Protein AF-A0A317VK37-F1 (afdb_monomer_lite)

pLDDT: mean 71.78, std 15.27, range [33.19, 94.75]

Secondary structure (DSSP, 8-state):
---SS--GGGTTSPPPSS-THHHHHHHHHHHHHH-S---TTSS-EEEEEEEE-TT-TTS--EEEEEEEEE----GGG-SS--EEEEEEE--TTTTSHHHHHHBSS---GGGTTTT--EEEEGGGBS---HHHHHHHHHHHHHHHH-GGG---GGGG-

Organism: NCBI:txid1450535

Sequence (157 aa):
MIPWHLDPDYLGGEIPFPQPAGPELARLVYKTIYGRDFHPGDAVVRDEYLGWVVGKFPDRVIDYYGVTFDYLVPVEEGFNPEVLQVNIIEVEDDGGVYANEWLLFEVDPREFVGKKVLAVPRCCQKRKGTQDRWRVNALVDRRVHGYESLKGPEEFK

Foldseek 3Di:
DPPQFDDVVVVVDDDDPPDPVQVVVQQVVLCVPVVDHDDPPQKAWLDKGFGADPPPPPVRHTQKIKIWIAHPDPVVNDDQGPTWIKIFGDCQPPVCPVVCVWFQDDDHSVCPVVHHIDIGTPVGTPDDDPVVSLVSRQRSVCVVPNDVDRDDSVVND

Structure (mmCIF, N/CA/C/O backbone):
data_AF-A0A317VK37-F1
#
_entry.id   AF-A0A317VK37-F1
#
loop_
_atom_site.group_PDB
_atom_site.id
_atom_site.type_symbol
_atom_site.label_atom_id
_atom_site.label_alt_id
_atom_site.label_comp_id
_atom_site.label_asym_id
_atom_site.label_entity_id
_atom_site.label_seq_id
_atom_site.pdbx_PDB_ins_code
_atom_site.Cartn_x
_atom_site.Cartn_y
_atom_site.Cartn_z
_atom_site.occupancy
_atom_site.B_iso_or_equiv
_atom_site.auth_seq_id
_atom_site.auth_comp_id
_atom_site.auth_asym_id
_atom_site.auth_atom_id
_atom_site.pdbx_PDB_model_num
ATOM 1 N N . MET A 1 1 ? 14.746 18.472 9.520 1.00 33.19 1 MET A N 1
ATOM 2 C CA . MET A 1 1 ? 13.533 17.810 8.999 1.00 33.19 1 MET A CA 1
ATOM 3 C C . MET A 1 1 ? 13.660 16.351 9.394 1.00 33.19 1 MET A C 1
ATOM 5 O O . MET A 1 1 ? 14.639 15.740 8.992 1.00 33.19 1 MET A O 1
ATOM 9 N N . ILE A 1 2 ? 12.808 15.849 10.288 1.00 33.41 2 ILE A N 1
ATOM 10 C CA . ILE A 1 2 ? 12.871 14.444 10.718 1.00 33.41 2 ILE A CA 1
ATOM 11 C C . ILE A 1 2 ? 12.455 13.590 9.510 1.00 33.41 2 ILE A C 1
ATOM 13 O O . ILE A 1 2 ? 11.432 13.914 8.900 1.00 33.41 2 ILE A O 1
ATOM 17 N N . PRO A 1 3 ? 13.231 12.571 9.104 1.00 41.16 3 PRO A N 1
ATOM 18 C CA . PRO A 1 3 ? 12.821 11.678 8.031 1.00 41.16 3 PRO A CA 1
ATOM 19 C C . PRO A 1 3 ? 11.523 10.968 8.431 1.00 41.16 3 PRO A C 1
ATOM 21 O O . PRO A 1 3 ? 11.460 10.326 9.474 1.00 41.16 3 PRO A O 1
ATOM 24 N N . TRP A 1 4 ? 10.483 11.072 7.603 1.00 44.16 4 TRP A N 1
ATOM 25 C CA . TRP A 1 4 ? 9.224 10.331 7.784 1.00 44.16 4 TRP A CA 1
ATOM 26 C C . TRP A 1 4 ? 9.384 8.822 7.499 1.00 44.16 4 TRP A C 1
ATOM 28 O O . TRP A 1 4 ? 8.470 8.039 7.743 1.00 44.16 4 TRP A O 1
ATOM 38 N N . HIS A 1 5 ? 10.562 8.426 7.004 1.00 48.81 5 HIS A N 1
ATOM 39 C CA . HIS A 1 5 ? 11.033 7.055 6.865 1.00 48.81 5 HIS A CA 1
ATOM 40 C C . HIS A 1 5 ? 12.193 6.860 7.838 1.00 48.81 5 HIS A C 1
ATOM 42 O O . HIS A 1 5 ? 13.253 7.456 7.649 1.00 48.81 5 HIS A O 1
ATOM 48 N N . LEU A 1 6 ? 12.010 6.046 8.871 1.00 48.38 6 LEU A N 1
ATOM 49 C CA . LEU A 1 6 ? 13.154 5.536 9.612 1.00 48.38 6 LEU A CA 1
ATOM 50 C C . LEU A 1 6 ? 13.664 4.303 8.863 1.00 48.38 6 LEU A C 1
ATOM 52 O O . LEU A 1 6 ? 12.906 3.366 8.612 1.00 48.38 6 LEU A O 1
ATOM 56 N N . ASP A 1 7 ? 14.923 4.389 8.439 1.00 49.38 7 ASP A N 1
ATOM 57 C CA . ASP A 1 7 ? 15.687 3.331 7.777 1.00 49.38 7 ASP A CA 1
ATOM 58 C C . ASP A 1 7 ? 15.631 2.043 8.635 1.00 49.38 7 ASP A C 1
ATOM 60 O O . ASP A 1 7 ? 15.599 2.167 9.863 1.00 49.38 7 ASP A O 1
ATOM 64 N N . PRO A 1 8 ? 15.594 0.817 8.075 1.00 50.41 8 PRO A N 1
ATOM 65 C CA . PRO A 1 8 ? 15.788 -0.433 8.828 1.00 50.41 8 PRO A CA 1
ATOM 66 C C . PRO A 1 8 ? 16.928 -0.390 9.866 1.00 50.41 8 PRO A C 1
ATOM 68 O O . PRO A 1 8 ? 16.818 -1.029 10.917 1.00 50.41 8 PRO A O 1
ATOM 71 N N . ASP A 1 9 ? 17.945 0.451 9.657 1.00 48.16 9 ASP A N 1
ATOM 72 C CA . ASP A 1 9 ? 18.995 0.759 10.639 1.00 48.16 9 ASP A CA 1
ATOM 73 C C . ASP A 1 9 ? 18.458 1.229 12.010 1.00 48.16 9 ASP A C 1
ATOM 75 O O . ASP A 1 9 ? 19.046 0.928 13.049 1.00 48.16 9 ASP A O 1
ATOM 79 N N . TYR A 1 10 ? 17.306 1.909 12.059 1.00 50.38 10 TYR A N 1
ATOM 80 C CA . TYR A 1 10 ? 16.648 2.343 13.302 1.00 50.38 10 TYR A CA 1
ATOM 81 C C . TYR A 1 10 ? 15.924 1.213 14.049 1.00 50.38 10 TYR A C 1
ATOM 83 O O . TYR A 1 10 ? 15.652 1.344 15.246 1.00 50.38 10 TYR A O 1
ATOM 91 N N . LEU A 1 11 ? 15.594 0.112 13.368 1.00 52.84 11 LEU A N 1
ATOM 92 C CA . LEU A 1 11 ? 14.937 -1.062 13.955 1.00 52.84 11 LEU A CA 1
ATOM 93 C C . LEU A 1 11 ? 15.931 -2.158 14.364 1.00 52.84 11 LEU A C 1
ATOM 95 O O . LEU A 1 11 ? 15.519 -3.129 15.002 1.00 52.84 11 LEU A O 1
ATOM 99 N N . GLY A 1 12 ? 17.224 -1.973 14.076 1.00 50.12 12 GLY A N 1
ATOM 100 C CA . GLY A 1 12 ? 18.303 -2.858 14.519 1.00 50.12 12 GLY A CA 1
ATOM 101 C C . GLY A 1 12 ? 18.391 -4.180 13.752 1.00 50.12 12 GLY A C 1
ATOM 102 O O . GLY A 1 12 ? 18.900 -5.156 14.302 1.00 50.12 12 GLY A O 1
ATOM 103 N N . GLY A 1 13 ? 17.893 -4.235 12.513 1.00 56.91 13 GLY A N 1
ATOM 104 C CA . GLY A 1 13 ? 17.993 -5.427 11.672 1.00 56.91 13 GLY A CA 1
ATOM 105 C C . GLY A 1 13 ? 17.462 -5.232 10.254 1.00 56.91 13 GLY A C 1
ATOM 106 O O . GLY A 1 13 ? 16.674 -4.326 9.985 1.00 56.91 13 GLY A O 1
ATOM 107 N N . GLU A 1 14 ? 17.887 -6.113 9.349 1.00 62.06 14 GLU A N 1
ATOM 108 C CA . GLU A 1 14 ? 17.360 -6.184 7.986 1.00 62.06 14 GLU A CA 1
ATOM 109 C C . GLU A 1 14 ? 15.877 -6.581 8.022 1.00 62.06 14 GLU A C 1
ATOM 111 O O . GLU A 1 14 ? 15.510 -7.639 8.539 1.00 62.06 14 GLU A O 1
ATOM 116 N N . ILE A 1 15 ? 15.006 -5.735 7.469 1.00 68.94 15 ILE A N 1
ATOM 117 C CA . ILE A 1 15 ? 13.614 -6.118 7.214 1.00 68.94 15 ILE A CA 1
ATOM 118 C C . ILE A 1 15 ? 13.638 -7.113 6.043 1.00 68.94 15 ILE A C 1
ATOM 120 O O . ILE A 1 15 ? 14.150 -6.757 4.976 1.00 68.94 15 ILE A O 1
ATOM 124 N N . PRO A 1 16 ? 13.103 -8.338 6.202 1.00 77.88 16 PRO A N 1
ATOM 125 C CA . PRO A 1 16 ? 13.092 -9.322 5.128 1.00 77.88 16 PRO A CA 1
ATOM 126 C C . PRO A 1 16 ? 12.320 -8.775 3.929 1.00 77.88 16 PRO A C 1
ATOM 128 O O . PRO A 1 16 ? 11.249 -8.191 4.089 1.00 77.88 16 PRO A O 1
ATOM 131 N N . PHE A 1 17 ? 12.867 -8.974 2.732 1.00 80.38 17 PHE A N 1
ATOM 132 C CA . PHE A 1 17 ? 12.241 -8.547 1.489 1.00 80.38 17 PHE A CA 1
ATOM 133 C C . PHE A 1 17 ? 12.084 -9.723 0.510 1.00 80.38 17 PHE A C 1
ATOM 135 O O . PHE A 1 17 ? 13.061 -10.439 0.272 1.00 80.38 17 PHE A O 1
ATOM 142 N N . PRO A 1 18 ? 10.899 -9.892 -0.107 1.00 86.75 18 PRO A N 1
ATOM 143 C CA . PRO A 1 18 ? 9.653 -9.196 0.233 1.00 86.75 18 PRO A CA 1
ATOM 144 C C . PRO A 1 18 ? 9.137 -9.624 1.619 1.00 86.75 18 PRO A C 1
ATOM 146 O O . PRO A 1 18 ? 9.416 -10.738 2.074 1.00 86.75 18 PRO A O 1
ATOM 149 N N . GLN A 1 19 ? 8.373 -8.767 2.296 1.00 84.75 19 GLN A N 1
ATOM 150 C CA . GLN A 1 19 ? 7.657 -9.181 3.502 1.00 84.75 19 GLN A CA 1
ATOM 151 C C . GLN A 1 19 ? 6.521 -10.142 3.123 1.00 84.75 19 GLN A C 1
ATOM 153 O O . GLN A 1 19 ? 5.975 -10.040 2.025 1.00 84.75 19 GLN A O 1
ATOM 158 N N . PRO A 1 20 ? 6.083 -11.045 4.022 1.00 85.94 20 PRO A N 1
ATOM 159 C CA . PRO A 1 20 ? 5.048 -12.034 3.701 1.00 85.94 20 PRO A CA 1
ATOM 160 C C . PRO A 1 20 ? 3.743 -11.445 3.137 1.00 85.94 20 PRO A C 1
ATOM 162 O O . PRO A 1 20 ? 3.076 -12.087 2.331 1.00 85.94 20 PRO A O 1
ATOM 165 N N . ALA A 1 21 ? 3.383 -10.220 3.537 1.00 83.06 21 ALA A N 1
ATOM 166 C CA . ALA A 1 21 ? 2.176 -9.544 3.068 1.00 83.06 21 ALA A CA 1
ATOM 167 C C . ALA A 1 21 ? 2.291 -9.001 1.632 1.00 83.06 21 ALA A C 1
ATOM 169 O O . ALA A 1 21 ? 1.283 -8.953 0.926 1.00 83.06 21 ALA A O 1
ATOM 170 N N . GLY A 1 22 ? 3.487 -8.606 1.183 1.00 85.69 22 GLY A N 1
ATOM 171 C CA . GLY A 1 22 ? 3.693 -7.973 -0.122 1.00 85.69 22 GLY A CA 1
ATOM 172 C C . GLY A 1 22 ? 3.232 -8.837 -1.300 1.00 85.69 22 GLY A C 1
ATOM 173 O O . GLY A 1 22 ? 2.383 -8.390 -2.076 1.00 85.69 22 GLY A O 1
ATOM 174 N N . PRO A 1 23 ? 3.711 -10.090 -1.431 1.00 87.75 23 PRO A N 1
ATOM 175 C CA . PRO A 1 23 ? 3.304 -10.987 -2.509 1.00 87.75 23 PRO A CA 1
ATOM 176 C C . PRO A 1 23 ? 1.808 -11.323 -2.484 1.00 87.75 23 PRO A C 1
ATOM 178 O O . PRO A 1 23 ? 1.182 -11.405 -3.540 1.00 87.75 23 PRO A O 1
ATOM 181 N N . GLU A 1 24 ? 1.207 -11.474 -1.299 1.00 87.69 24 GLU A N 1
ATOM 182 C CA . GLU A 1 24 ? -0.233 -11.739 -1.175 1.00 87.69 24 GLU A CA 1
ATOM 183 C C . GLU A 1 24 ? -1.080 -10.538 -1.605 1.00 87.69 24 GLU A C 1
ATOM 185 O O . GLU A 1 24 ? -2.090 -10.709 -2.294 1.00 87.69 24 GLU A O 1
ATOM 190 N N . LEU A 1 25 ? -0.651 -9.319 -1.263 1.00 86.38 25 LEU A N 1
ATOM 191 C CA . LEU A 1 25 ? -1.290 -8.091 -1.734 1.00 86.38 25 LEU A CA 1
ATOM 192 C C . LEU A 1 25 ? -1.162 -7.949 -3.251 1.00 86.38 25 LEU A C 1
ATOM 194 O O . LEU A 1 25 ? -2.168 -7.709 -3.917 1.00 86.38 25 LEU A O 1
ATOM 198 N N . ALA A 1 26 ? 0.033 -8.162 -3.809 1.00 84.69 26 ALA A N 1
ATOM 199 C CA . ALA A 1 26 ? 0.251 -8.128 -5.255 1.00 84.69 26 ALA A CA 1
ATOM 200 C C . ALA A 1 26 ? -0.660 -9.137 -5.977 1.00 84.69 26 ALA A C 1
ATOM 202 O O . ALA A 1 26 ? -1.348 -8.784 -6.937 1.00 84.69 26 ALA A O 1
ATOM 203 N N . ARG A 1 27 ? -0.759 -10.368 -5.456 1.00 86.81 27 ARG A N 1
ATOM 204 C CA . ARG A 1 27 ? -1.648 -11.417 -5.975 1.00 86.81 27 ARG A CA 1
ATOM 205 C C . ARG A 1 27 ? -3.123 -11.015 -5.919 1.00 86.81 27 ARG A C 1
ATOM 207 O O . ARG A 1 27 ? -3.844 -11.191 -6.904 1.00 86.81 27 ARG A O 1
ATOM 214 N N . LEU A 1 28 ? -3.587 -10.493 -4.781 1.00 87.69 28 LEU A N 1
ATOM 215 C CA . LEU A 1 28 ? -4.977 -10.066 -4.594 1.00 87.69 28 LEU A CA 1
ATOM 216 C C . LEU A 1 28 ? -5.345 -8.927 -5.547 1.00 87.69 28 LEU A C 1
ATOM 218 O O . LEU A 1 28 ? -6.401 -8.962 -6.184 1.00 87.69 28 LEU A O 1
ATOM 222 N N . VAL A 1 29 ? -4.468 -7.933 -5.666 1.00 83.75 29 VAL A N 1
ATOM 223 C CA . VAL A 1 29 ? -4.691 -6.771 -6.527 1.00 83.75 29 VAL A CA 1
ATOM 224 C C . VAL A 1 29 ? -4.679 -7.180 -7.994 1.00 83.75 29 VAL A C 1
ATOM 226 O O . VAL A 1 29 ? -5.594 -6.814 -8.729 1.00 83.75 29 VAL A O 1
ATOM 229 N N . TYR A 1 30 ? -3.717 -8.006 -8.404 1.00 83.88 30 TYR A N 1
ATOM 230 C CA . TYR A 1 30 ? -3.649 -8.541 -9.760 1.00 83.88 30 TYR A CA 1
ATOM 231 C C . TYR A 1 30 ? -4.940 -9.275 -10.142 1.00 83.88 30 TYR A C 1
ATOM 233 O O . TYR A 1 30 ? -5.566 -8.964 -11.156 1.00 83.88 30 TYR A O 1
ATOM 241 N N . LYS A 1 31 ? -5.399 -10.197 -9.286 1.00 87.19 31 LYS A N 1
ATOM 242 C CA . LYS A 1 31 ? -6.655 -10.921 -9.511 1.00 87.19 31 LYS A CA 1
ATOM 243 C C . LYS A 1 31 ? -7.859 -9.979 -9.587 1.00 87.19 31 LYS A C 1
ATOM 245 O O . LYS A 1 31 ? -8.743 -10.192 -10.412 1.00 87.19 31 LYS A O 1
ATOM 250 N N . THR A 1 32 ? -7.887 -8.942 -8.752 1.00 84.75 32 THR A N 1
ATOM 251 C CA . THR A 1 32 ? -8.984 -7.962 -8.709 1.00 84.75 32 THR A CA 1
ATOM 252 C C . THR A 1 32 ? -9.040 -7.104 -9.971 1.00 84.75 32 THR A C 1
ATOM 254 O O . THR A 1 32 ? -10.126 -6.883 -10.498 1.00 84.75 32 THR A O 1
ATOM 257 N N . ILE A 1 33 ? -7.894 -6.640 -10.476 1.00 79.44 33 ILE A N 1
ATOM 258 C CA . ILE A 1 33 ? -7.853 -5.756 -11.650 1.00 79.44 33 ILE A CA 1
ATOM 259 C C . ILE A 1 33 ? -8.095 -6.536 -12.942 1.00 79.44 33 ILE A C 1
ATOM 261 O O . ILE A 1 33 ? -8.864 -6.098 -13.794 1.00 79.44 33 ILE A O 1
ATOM 265 N N . TYR A 1 34 ? -7.453 -7.694 -13.093 1.00 82.12 34 TYR A N 1
ATOM 266 C CA . TYR A 1 34 ? -7.460 -8.427 -14.360 1.00 82.12 34 TYR A CA 1
ATOM 267 C C . TYR A 1 34 ? -8.518 -9.527 -14.436 1.00 82.12 34 TYR A C 1
ATOM 269 O O . TYR A 1 34 ? -8.716 -10.103 -15.504 1.00 82.12 34 TYR A O 1
ATOM 277 N N . GLY A 1 35 ? -9.165 -9.872 -13.319 1.00 86.06 35 GLY A N 1
ATOM 278 C CA . GLY A 1 35 ? -10.160 -10.946 -13.264 1.00 86.06 35 GLY A CA 1
ATOM 279 C C . GLY A 1 35 ? -9.610 -12.325 -13.646 1.00 86.06 35 GLY A C 1
ATOM 280 O O . GLY A 1 35 ? -10.386 -13.216 -13.984 1.00 86.06 35 GLY A O 1
ATOM 281 N N . ARG A 1 36 ? -8.284 -12.506 -13.620 1.00 84.38 36 ARG A N 1
ATOM 282 C CA . ARG A 1 36 ? -7.595 -13.737 -14.024 1.00 84.38 36 ARG A CA 1
ATOM 283 C C . ARG A 1 36 ? -6.765 -14.310 -12.887 1.00 84.38 36 ARG A C 1
ATOM 285 O O . ARG A 1 36 ? -6.399 -13.600 -11.949 1.00 84.38 36 ARG A O 1
ATOM 292 N N . ASP A 1 37 ? -6.482 -15.603 -12.977 1.00 82.62 37 ASP A N 1
ATOM 293 C CA . ASP A 1 37 ? -5.614 -16.255 -12.007 1.00 82.62 37 ASP A CA 1
ATOM 294 C C . ASP A 1 37 ? -4.161 -15.798 -12.168 1.00 82.62 37 ASP A C 1
ATOM 296 O O . ASP A 1 37 ? -3.697 -15.446 -13.254 1.00 82.62 37 ASP A O 1
ATOM 300 N N . PHE A 1 38 ? -3.477 -15.758 -11.031 1.00 80.94 38 PHE A N 1
ATOM 301 C CA . PHE A 1 38 ? -2.117 -15.264 -10.883 1.00 80.94 38 PHE A CA 1
ATOM 302 C C . PHE A 1 38 ? -1.102 -16.372 -11.172 1.00 80.94 38 PHE A C 1
ATOM 304 O O . PHE A 1 38 ? -1.200 -17.459 -10.596 1.00 80.94 38 PHE A O 1
ATOM 311 N N . HIS A 1 39 ? -0.094 -16.070 -11.987 1.00 81.94 39 HIS A N 1
ATOM 312 C CA . HIS A 1 39 ? 1.078 -16.913 -12.210 1.00 81.94 39 HIS A CA 1
ATOM 313 C C . HIS A 1 39 ? 2.338 -16.252 -11.628 1.00 81.94 39 HIS A C 1
ATOM 315 O O . HIS A 1 39 ? 2.436 -15.025 -11.587 1.00 81.94 39 HIS A O 1
ATOM 321 N N . PRO A 1 40 ? 3.340 -17.031 -11.183 1.00 79.94 40 PRO A N 1
ATOM 322 C CA . PRO A 1 40 ? 4.620 -16.470 -10.761 1.00 79.94 40 PRO A CA 1
ATOM 323 C C . PRO A 1 40 ? 5.226 -15.567 -11.847 1.00 79.94 40 PRO A C 1
ATOM 325 O O . PRO A 1 40 ? 5.414 -16.002 -12.979 1.00 79.94 40 PRO A O 1
ATOM 328 N N . GLY A 1 41 ? 5.532 -14.317 -11.487 1.00 76.31 41 GLY A N 1
ATOM 329 C CA . GLY A 1 41 ? 6.053 -13.294 -12.406 1.00 76.31 41 GLY A CA 1
ATOM 330 C C . GLY A 1 41 ? 5.014 -12.276 -12.886 1.00 76.31 41 GLY A C 1
ATOM 331 O O . GLY A 1 41 ? 5.402 -11.220 -13.370 1.00 76.31 41 GLY A O 1
ATOM 332 N N . ASP A 1 42 ? 3.722 -12.541 -12.685 1.00 77.94 42 ASP A N 1
ATOM 333 C CA . ASP A 1 42 ? 2.636 -11.657 -13.130 1.00 77.94 42 ASP A CA 1
ATOM 334 C C . ASP A 1 42 ? 2.557 -10.325 -12.362 1.00 77.94 42 ASP A C 1
ATOM 336 O O . ASP A 1 42 ? 2.101 -9.323 -12.908 1.00 77.94 42 ASP A O 1
ATOM 340 N N . ALA A 1 43 ? 2.973 -10.319 -11.092 1.00 78.62 43 ALA A N 1
ATOM 341 C CA . ALA A 1 43 ? 3.115 -9.116 -10.276 1.00 78.62 43 ALA A CA 1
ATOM 342 C C . ALA A 1 43 ? 4.269 -9.311 -9.285 1.00 78.62 43 ALA A C 1
ATOM 344 O O . ALA A 1 43 ? 4.111 -9.922 -8.225 1.00 78.62 43 ALA A O 1
ATOM 345 N N . VAL A 1 44 ? 5.460 -8.846 -9.664 1.00 82.12 44 VAL A N 1
ATOM 346 C CA . VAL A 1 44 ? 6.672 -8.951 -8.841 1.00 82.12 44 VAL A CA 1
ATOM 347 C C . VAL A 1 44 ? 6.740 -7.759 -7.896 1.00 82.12 44 VAL A C 1
ATOM 349 O O . VAL A 1 44 ? 6.707 -6.619 -8.352 1.00 82.12 44 VAL A O 1
ATOM 352 N N . VAL A 1 45 ? 6.866 -8.006 -6.589 1.00 84.69 45 VAL A N 1
ATOM 353 C CA . VAL A 1 45 ? 7.101 -6.943 -5.600 1.00 84.69 45 VAL A CA 1
ATOM 354 C C . VAL A 1 45 ? 8.456 -6.286 -5.876 1.00 84.69 45 VAL A C 1
ATOM 356 O O . VAL A 1 45 ? 9.486 -6.954 -5.949 1.00 84.69 45 VAL A O 1
ATOM 359 N N . ARG A 1 46 ? 8.444 -4.966 -6.043 1.00 83.25 46 ARG A N 1
ATOM 360 C CA . ARG A 1 46 ? 9.593 -4.117 -6.373 1.00 83.25 46 ARG A CA 1
ATOM 361 C C . ARG A 1 46 ? 10.099 -3.319 -5.190 1.00 83.25 46 ARG A C 1
ATOM 363 O O . ARG A 1 46 ? 11.303 -3.134 -5.071 1.00 83.25 46 ARG A O 1
ATOM 370 N N . ASP A 1 47 ? 9.202 -2.855 -4.331 1.00 81.56 47 ASP A N 1
ATOM 371 C CA . ASP A 1 47 ? 9.579 -2.155 -3.111 1.00 81.56 47 ASP A CA 1
ATOM 372 C C . ASP A 1 47 ? 8.474 -2.242 -2.056 1.00 81.56 47 ASP A C 1
ATOM 374 O O . ASP A 1 47 ? 7.303 -2.482 -2.361 1.00 81.56 47 ASP A O 1
ATOM 378 N N . GLU A 1 48 ? 8.875 -2.039 -0.808 1.00 81.19 48 GLU A N 1
ATOM 379 C CA . GLU A 1 48 ? 8.021 -2.018 0.367 1.00 81.19 48 GLU A CA 1
ATOM 380 C C . GLU A 1 48 ? 8.561 -1.002 1.368 1.00 81.19 48 GLU A C 1
ATOM 382 O O . GLU A 1 48 ? 9.773 -0.929 1.599 1.00 81.19 48 GLU A O 1
ATOM 387 N N . TYR A 1 49 ? 7.669 -0.248 2.004 1.00 75.12 49 TYR A N 1
ATOM 388 C CA . TYR A 1 49 ? 8.071 0.719 3.017 1.00 75.12 49 TYR A CA 1
ATOM 389 C C . TYR A 1 49 ? 6.973 0.990 4.042 1.00 75.12 49 TYR A C 1
ATOM 391 O O . TYR A 1 49 ? 5.780 0.879 3.764 1.00 75.12 49 TYR A O 1
ATOM 399 N N . LEU A 1 50 ? 7.401 1.379 5.242 1.00 72.44 50 LEU A N 1
ATOM 400 C CA . LEU A 1 50 ? 6.533 1.750 6.355 1.00 72.44 50 LEU A CA 1
ATOM 401 C C . LEU A 1 50 ? 6.581 3.268 6.548 1.00 72.44 50 LEU A C 1
ATOM 403 O O . LEU A 1 50 ? 7.661 3.858 6.662 1.00 72.44 50 LEU A O 1
ATOM 407 N N . GLY A 1 51 ? 5.409 3.895 6.562 1.00 67.69 51 GLY A N 1
ATOM 408 C CA . GLY A 1 51 ? 5.200 5.222 7.126 1.00 67.69 51 GLY A CA 1
ATOM 409 C C . GLY A 1 51 ? 4.855 5.075 8.603 1.00 67.69 51 GLY A C 1
ATOM 410 O O . GLY A 1 51 ? 4.006 4.261 8.954 1.00 67.69 51 GLY A O 1
ATOM 411 N N . TRP A 1 52 ? 5.517 5.833 9.471 1.00 66.94 52 TRP A N 1
ATOM 412 C CA . TRP A 1 52 ? 5.329 5.753 10.923 1.00 66.94 52 TRP A CA 1
ATOM 413 C C . TRP A 1 52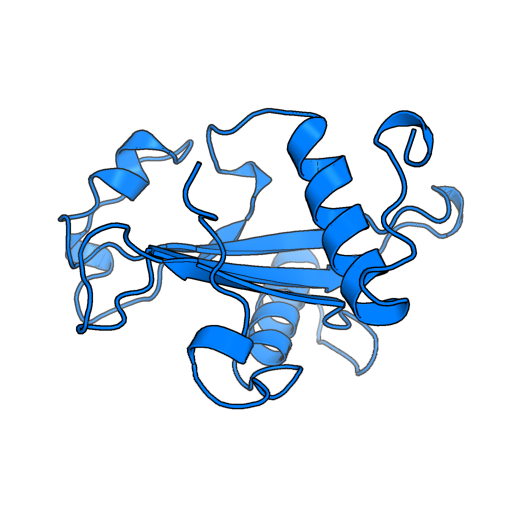 ? 4.591 6.979 11.454 1.00 66.94 52 TRP A C 1
ATOM 415 O O . TRP A 1 52 ? 4.789 8.087 10.950 1.00 66.94 52 TRP A O 1
ATOM 425 N N . VAL A 1 53 ? 3.808 6.798 12.520 1.00 59.34 53 VAL A N 1
ATOM 426 C CA . VAL A 1 53 ? 3.175 7.918 13.226 1.00 59.34 53 VAL A CA 1
ATOM 427 C C . VAL A 1 53 ? 4.252 8.698 13.986 1.00 59.34 53 VAL A C 1
ATOM 429 O O . VAL A 1 53 ? 4.840 8.216 14.961 1.00 59.34 53 VAL A O 1
ATOM 432 N N . VAL A 1 54 ? 4.528 9.929 13.550 1.00 58.12 54 VAL A N 1
ATOM 433 C CA . VAL A 1 54 ? 5.498 10.806 14.219 1.00 58.12 54 VAL A CA 1
ATOM 434 C C . VAL A 1 54 ? 4.981 11.169 15.613 1.00 58.12 54 VAL A C 1
ATOM 436 O O . VAL A 1 54 ? 3.921 11.769 15.752 1.00 58.12 54 VAL A O 1
ATOM 439 N N . GLY A 1 55 ? 5.747 10.816 16.650 1.00 59.97 55 GLY A N 1
ATOM 440 C CA . GLY A 1 55 ? 5.431 11.129 18.050 1.00 59.97 55 GLY A CA 1
ATOM 441 C C . GLY A 1 55 ? 4.948 9.949 18.900 1.00 59.97 55 GLY A C 1
ATOM 442 O O . GLY A 1 55 ? 4.868 10.102 20.114 1.00 59.97 55 GLY A O 1
ATOM 443 N N . LYS A 1 56 ? 4.708 8.767 18.312 1.00 60.78 56 LYS A N 1
ATOM 444 C CA . LYS A 1 56 ? 4.328 7.536 19.042 1.00 60.78 56 LYS A CA 1
ATOM 445 C C . LYS A 1 56 ? 5.502 6.594 19.324 1.00 60.78 56 LYS A C 1
ATOM 447 O O . LYS A 1 56 ? 5.368 5.377 19.308 1.00 60.78 56 LYS A O 1
ATOM 452 N N . PHE A 1 57 ? 6.684 7.150 19.572 1.00 50.22 57 PHE A N 1
ATOM 453 C CA . PHE A 1 57 ? 7.807 6.364 20.082 1.00 50.22 57 PHE A CA 1
ATOM 454 C C . PHE A 1 57 ? 7.608 6.107 21.588 1.00 50.22 57 PHE A C 1
ATOM 456 O O . PHE A 1 57 ? 7.318 7.069 22.302 1.00 50.22 57 PHE A O 1
ATOM 463 N N . PRO A 1 58 ? 7.792 4.873 22.100 1.00 57.81 58 PRO A N 1
ATOM 464 C CA . PRO A 1 58 ? 8.396 3.696 21.462 1.00 57.81 58 PRO A CA 1
ATOM 465 C C . PRO A 1 58 ? 7.399 2.697 20.856 1.00 57.81 58 PRO A C 1
ATOM 467 O O . PRO A 1 58 ? 7.817 1.622 20.436 1.00 57.81 58 PRO A O 1
ATOM 470 N N . ASP A 1 59 ? 6.114 3.030 20.781 1.00 60.69 59 ASP A N 1
ATOM 471 C CA . ASP A 1 59 ? 5.022 2.086 20.508 1.00 60.69 59 ASP A CA 1
ATOM 472 C C . ASP A 1 59 ? 4.978 1.539 19.068 1.00 60.69 59 ASP A C 1
ATOM 474 O O . ASP A 1 59 ? 4.085 0.764 18.741 1.00 60.69 59 ASP A O 1
ATOM 478 N N . ARG A 1 60 ? 5.963 1.881 18.215 1.00 62.59 60 ARG A N 1
ATOM 479 C CA . ARG A 1 60 ? 6.150 1.353 16.845 1.00 62.59 60 ARG A CA 1
ATOM 480 C C . ARG A 1 60 ? 4.816 1.257 16.086 1.00 62.59 60 ARG A C 1
ATOM 482 O O . ARG A 1 60 ? 4.489 0.223 15.509 1.00 62.59 60 ARG A O 1
ATOM 489 N N . VAL A 1 61 ? 4.058 2.353 16.089 1.00 65.62 61 VAL A N 1
ATOM 490 C CA . VAL A 1 61 ? 2.780 2.445 15.376 1.00 65.62 61 VAL A CA 1
ATOM 491 C C . VAL A 1 61 ? 3.036 2.922 13.951 1.00 65.62 61 VAL A C 1
ATOM 493 O O . VAL A 1 61 ? 3.591 4.005 13.729 1.00 65.62 61 VAL A O 1
ATOM 496 N N . ILE A 1 62 ? 2.658 2.088 12.988 1.00 65.56 62 ILE A N 1
ATOM 497 C CA . ILE A 1 62 ? 2.706 2.434 11.569 1.00 65.56 62 ILE A CA 1
ATOM 498 C C . ILE A 1 62 ? 1.471 3.270 11.223 1.00 65.56 62 ILE A C 1
ATOM 500 O O . ILE A 1 62 ? 0.373 2.967 11.672 1.00 65.56 62 ILE A O 1
ATOM 504 N N . ASP A 1 63 ? 1.673 4.324 10.442 1.00 64.06 63 ASP A N 1
ATOM 505 C CA . ASP A 1 63 ? 0.609 5.157 9.868 1.00 64.06 63 ASP A CA 1
ATOM 506 C C . ASP A 1 63 ? 0.084 4.505 8.577 1.00 64.06 63 ASP A C 1
ATOM 508 O O . ASP A 1 63 ? -1.116 4.400 8.332 1.00 64.06 63 ASP A O 1
ATOM 512 N N . TYR A 1 64 ? 1.004 3.981 7.756 1.00 70.94 64 TYR A N 1
ATOM 513 C CA . TYR A 1 64 ? 0.651 3.210 6.569 1.00 70.94 64 TYR A CA 1
ATOM 514 C C . TYR A 1 64 ? 1.785 2.291 6.096 1.00 70.94 64 TYR A C 1
ATOM 516 O O . TYR A 1 64 ? 2.964 2.535 6.354 1.00 70.94 64 TYR A O 1
ATOM 524 N N . TYR A 1 65 ? 1.431 1.243 5.353 1.00 74.88 65 TYR A N 1
ATOM 525 C CA . TYR A 1 65 ? 2.378 0.343 4.681 1.00 74.88 65 TYR A CA 1
ATOM 526 C C . TYR A 1 65 ? 2.176 0.398 3.170 1.00 74.88 65 TYR A C 1
ATOM 528 O O . TYR A 1 65 ? 1.072 0.138 2.695 1.00 74.88 65 TYR A O 1
ATOM 536 N N . GLY A 1 66 ? 3.225 0.751 2.429 1.00 79.88 66 GLY A N 1
ATOM 537 C CA . GLY A 1 66 ? 3.214 0.826 0.971 1.00 79.88 66 GLY A CA 1
ATOM 538 C C . GLY A 1 66 ? 3.871 -0.392 0.337 1.00 79.88 66 GLY A C 1
ATOM 539 O O . GLY A 1 66 ? 4.981 -0.757 0.723 1.00 79.88 66 GLY A O 1
ATOM 540 N N . VAL A 1 67 ? 3.211 -0.978 -0.664 1.00 82.19 67 VAL A N 1
ATOM 541 C CA . VAL A 1 67 ? 3.767 -2.037 -1.522 1.00 82.19 67 VAL A CA 1
ATOM 542 C C . VAL A 1 67 ? 3.681 -1.611 -2.976 1.00 82.19 67 VAL A C 1
ATOM 544 O O . VAL A 1 67 ? 2.658 -1.090 -3.421 1.00 82.19 67 VAL A O 1
ATOM 547 N N . THR A 1 68 ? 4.763 -1.871 -3.694 1.00 82.06 68 THR A N 1
ATOM 548 C CA . THR A 1 68 ? 5.027 -1.457 -5.070 1.00 82.06 68 THR A CA 1
ATOM 549 C C . THR A 1 68 ? 5.321 -2.737 -5.853 1.00 82.06 68 THR A C 1
ATOM 551 O O . THR A 1 68 ? 6.250 -3.454 -5.493 1.00 82.06 68 THR A O 1
ATOM 554 N N . PHE A 1 69 ? 4.531 -3.078 -6.875 1.00 79.19 69 PHE A N 1
ATOM 555 C CA . PHE A 1 69 ? 4.719 -4.275 -7.713 1.00 79.19 69 PHE A CA 1
ATOM 556 C C . PHE A 1 69 ? 4.549 -3.994 -9.212 1.00 79.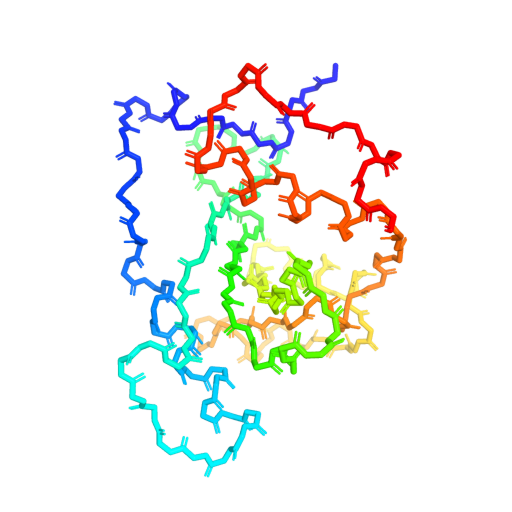19 69 PHE A C 1
ATOM 558 O O . PHE A 1 69 ? 3.861 -3.049 -9.597 1.00 79.19 69 PHE A O 1
ATOM 565 N N . ASP A 1 70 ? 5.160 -4.830 -10.057 1.00 72.38 70 ASP A N 1
ATOM 566 C CA . ASP A 1 70 ? 4.956 -4.754 -11.507 1.00 72.38 70 ASP A CA 1
ATOM 567 C C . ASP A 1 70 ? 3.469 -4.902 -11.836 1.00 72.38 70 ASP A C 1
ATOM 569 O O . ASP A 1 70 ? 2.827 -5.900 -11.504 1.00 72.38 70 ASP A O 1
ATOM 573 N N . TYR A 1 71 ? 2.928 -3.888 -12.494 1.00 68.19 71 TYR A N 1
ATOM 574 C CA . TYR A 1 71 ? 1.682 -3.965 -13.239 1.00 68.19 71 TYR A CA 1
ATOM 575 C C . TYR A 1 71 ? 2.045 -4.253 -14.705 1.00 68.19 71 TYR A C 1
ATOM 577 O O . TYR A 1 71 ? 3.183 -3.999 -15.096 1.00 68.19 71 TYR A O 1
ATOM 585 N N . LEU A 1 72 ? 1.141 -4.806 -15.526 1.00 62.59 72 LEU A N 1
ATOM 586 C CA . LEU A 1 72 ? 1.399 -4.998 -16.961 1.00 62.59 72 LEU A CA 1
ATOM 587 C C . LEU A 1 72 ? 1.546 -3.633 -17.643 1.00 62.59 72 LEU A C 1
ATOM 589 O O . LEU A 1 72 ? 0.597 -3.130 -18.237 1.00 62.59 72 LEU A O 1
ATOM 593 N N . VAL A 1 73 ? 2.737 -3.052 -17.565 1.00 53.38 73 VAL A N 1
ATOM 594 C CA . VAL A 1 73 ? 3.162 -1.963 -18.434 1.00 53.38 73 VAL A CA 1
ATOM 595 C C . VAL A 1 73 ? 3.360 -2.594 -19.804 1.00 53.38 73 VAL A C 1
ATOM 597 O O . VAL A 1 73 ? 4.169 -3.525 -19.923 1.00 53.38 73 VAL A O 1
ATOM 600 N N . PRO A 1 74 ? 2.633 -2.166 -20.845 1.00 53.81 74 PRO A N 1
ATOM 601 C CA . PRO A 1 74 ? 2.964 -2.574 -22.198 1.00 53.81 74 PRO A CA 1
ATOM 602 C C . PRO A 1 74 ? 4.446 -2.279 -22.449 1.00 53.81 74 PRO A C 1
ATOM 604 O O . PRO A 1 74 ? 4.916 -1.178 -22.180 1.00 53.81 74 PRO A O 1
ATOM 607 N N . VAL A 1 75 ? 5.196 -3.255 -22.969 1.00 53.44 75 VAL A N 1
ATOM 608 C CA . VAL A 1 75 ? 6.649 -3.127 -23.239 1.00 53.44 75 VAL A CA 1
ATOM 609 C C . VAL A 1 75 ? 6.966 -1.895 -24.108 1.00 53.44 75 VAL A C 1
ATOM 611 O O . VAL A 1 75 ? 8.064 -1.346 -2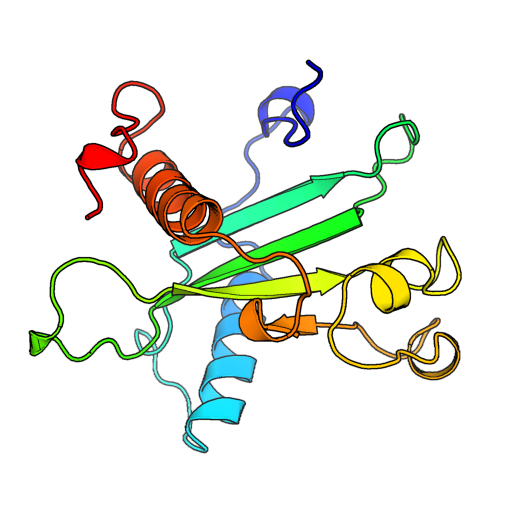4.067 1.00 53.44 75 VAL A O 1
ATOM 614 N N . GLU A 1 76 ? 5.976 -1.450 -24.875 1.00 55.16 76 GLU A N 1
ATOM 615 C CA . GLU A 1 76 ? 6.004 -0.310 -25.785 1.00 55.16 76 GLU A CA 1
ATOM 616 C C . GLU A 1 76 ? 5.969 1.058 -25.069 1.00 55.16 76 GLU A C 1
ATOM 618 O O . GLU A 1 76 ? 6.353 2.059 -25.671 1.00 55.16 76 GLU A O 1
ATOM 623 N N . GLU A 1 77 ? 5.573 1.120 -23.791 1.00 51.69 77 GLU A N 1
ATOM 624 C CA . GLU A 1 77 ? 5.430 2.368 -23.015 1.00 51.69 77 GLU A CA 1
ATOM 625 C C . GLU A 1 77 ? 6.696 2.765 -22.219 1.00 51.69 77 GLU A C 1
ATOM 627 O O . GLU A 1 77 ? 6.723 3.790 -21.535 1.00 51.69 77 GLU A O 1
ATOM 632 N N . GLY A 1 78 ? 7.800 2.030 -22.398 1.00 52.12 78 GLY A N 1
ATOM 633 C CA . GLY A 1 78 ? 9.134 2.401 -21.914 1.00 52.12 78 GLY A CA 1
ATOM 634 C C . GLY A 1 78 ? 9.520 1.834 -20.540 1.00 52.12 78 GLY A C 1
ATOM 635 O O . GLY A 1 78 ? 8.727 1.239 -19.824 1.00 52.12 78 GLY A O 1
ATOM 636 N N . PHE A 1 79 ? 10.795 2.017 -20.172 1.00 48.62 79 PHE A N 1
ATOM 637 C CA . PHE A 1 79 ? 11.457 1.445 -18.982 1.00 48.62 79 PHE A CA 1
ATOM 638 C C . PHE A 1 79 ? 10.989 1.999 -17.626 1.00 48.62 79 PHE A C 1
ATOM 640 O O . PHE A 1 79 ? 11.586 1.682 -16.597 1.00 48.62 79 PHE A O 1
ATOM 647 N N . ASN A 1 80 ? 9.959 2.843 -17.598 1.00 44.28 80 ASN A N 1
ATOM 648 C CA . ASN A 1 80 ? 9.406 3.320 -16.341 1.00 44.28 80 ASN A CA 1
ATOM 649 C C . ASN A 1 80 ? 8.382 2.291 -15.863 1.00 44.28 80 ASN A C 1
ATOM 651 O O . ASN A 1 80 ? 7.356 2.134 -16.522 1.00 44.28 80 ASN A O 1
ATOM 655 N N . PRO A 1 81 ? 8.613 1.591 -14.741 1.00 49.53 81 PRO A N 1
ATOM 656 C CA . PRO A 1 81 ? 7.589 0.706 -14.231 1.00 49.53 81 PRO A CA 1
ATOM 657 C C . PRO A 1 81 ? 6.389 1.577 -13.829 1.00 49.53 81 PRO A C 1
ATOM 659 O O . PRO A 1 81 ? 6.509 2.438 -12.955 1.00 49.53 81 PRO A O 1
ATOM 662 N N . GLU A 1 82 ? 5.226 1.392 -14.461 1.00 55.47 82 GLU A N 1
ATOM 663 C CA . GLU A 1 82 ? 3.965 1.812 -13.857 1.00 55.47 82 GLU A CA 1
ATOM 664 C C . GLU A 1 82 ? 3.749 0.915 -12.651 1.00 55.47 82 GLU A C 1
ATOM 666 O O . GLU A 1 82 ? 3.097 -0.125 -12.705 1.00 55.47 82 GLU A O 1
ATOM 671 N N . VAL A 1 83 ? 4.391 1.265 -11.547 1.00 61.16 83 VAL A N 1
ATOM 672 C CA . VAL A 1 83 ? 4.182 0.499 -10.346 1.00 61.16 83 VAL A CA 1
ATOM 673 C C . VAL A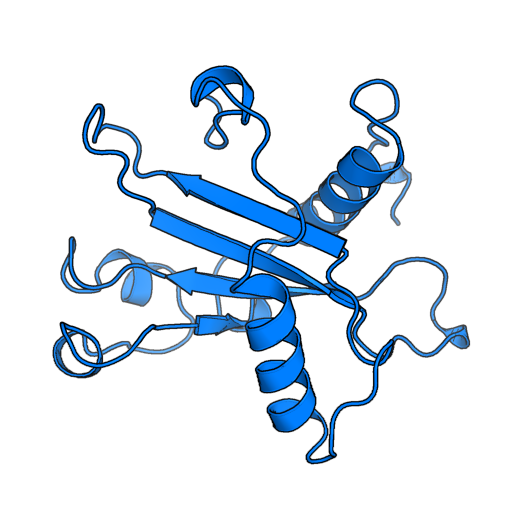 1 83 ? 2.833 0.885 -9.773 1.00 61.16 83 VAL A C 1
ATOM 675 O O . VAL A 1 83 ? 2.596 2.037 -9.395 1.00 61.16 83 VAL A O 1
ATOM 678 N N . LEU A 1 84 ? 1.962 -0.110 -9.642 1.00 69.44 84 LEU A N 1
ATOM 679 C CA . LEU A 1 84 ? 0.804 0.036 -8.792 1.00 69.44 84 LEU A CA 1
ATOM 680 C C . LEU A 1 84 ? 1.260 0.036 -7.332 1.00 69.44 84 LEU A C 1
ATOM 682 O O . LEU A 1 84 ? 1.726 -0.970 -6.800 1.00 69.44 84 LEU A O 1
ATOM 686 N N . GLN A 1 85 ? 1.108 1.192 -6.693 1.00 77.12 85 GLN A N 1
ATOM 687 C CA . GLN A 1 85 ? 1.300 1.336 -5.262 1.00 77.12 85 GLN A CA 1
ATOM 688 C C . GLN A 1 85 ? -0.034 1.157 -4.534 1.00 77.12 85 GLN A C 1
ATOM 690 O O . GLN A 1 85 ? -1.013 1.861 -4.817 1.00 77.12 85 GLN A O 1
ATOM 695 N N . VAL A 1 86 ? -0.045 0.267 -3.545 1.00 80.50 86 VAL A N 1
ATOM 696 C CA . VAL A 1 86 ? -1.153 0.100 -2.599 1.00 80.50 86 VAL A CA 1
ATOM 697 C C . VAL A 1 86 ? -0.670 0.459 -1.205 1.00 80.50 86 VAL A C 1
ATOM 699 O O . VAL A 1 86 ? 0.360 -0.046 -0.763 1.00 80.50 86 VAL A O 1
ATOM 702 N N . ASN A 1 87 ? -1.424 1.321 -0.523 1.00 80.44 87 ASN A N 1
ATOM 703 C CA . ASN A 1 87 ? -1.181 1.653 0.876 1.00 80.44 87 ASN A CA 1
ATOM 704 C C . ASN A 1 87 ? -2.211 0.958 1.757 1.00 80.44 87 ASN A C 1
ATOM 706 O O . ASN A 1 87 ? -3.409 1.096 1.522 1.00 80.44 87 ASN A O 1
ATOM 710 N N . ILE A 1 88 ? -1.754 0.267 2.791 1.00 84.94 88 ILE A N 1
ATOM 711 C CA . ILE A 1 88 ? -2.593 -0.088 3.933 1.00 84.94 88 ILE A CA 1
ATOM 712 C C . ILE A 1 88 ? -2.637 1.117 4.861 1.00 84.94 88 ILE A C 1
ATOM 714 O O . ILE A 1 88 ? -1.576 1.580 5.265 1.00 84.94 88 ILE A O 1
ATOM 718 N N . ILE A 1 89 ? -3.831 1.616 5.167 1.00 84.19 89 ILE A N 1
ATOM 719 C CA . ILE A 1 89 ? -4.054 2.782 6.027 1.00 84.19 89 ILE A CA 1
ATOM 720 C C . ILE A 1 89 ? -4.610 2.302 7.367 1.00 84.19 89 ILE A C 1
ATOM 722 O O . ILE A 1 89 ? -5.571 1.529 7.394 1.00 84.19 89 ILE A O 1
ATOM 726 N N . GLU A 1 90 ? -3.991 2.748 8.459 1.00 83.38 90 GLU A N 1
ATOM 727 C CA . GLU A 1 90 ? -4.498 2.553 9.818 1.00 83.38 90 GLU A CA 1
ATOM 728 C C . GLU A 1 90 ? -5.750 3.432 10.025 1.00 83.38 90 GLU A C 1
ATOM 730 O O . GLU A 1 90 ? -5.799 4.573 9.567 1.00 83.38 90 GLU A O 1
ATOM 735 N N . VAL A 1 91 ? -6.806 2.874 10.622 1.00 85.75 91 VAL A N 1
ATOM 736 C CA . VAL A 1 91 ? -8.106 3.553 10.797 1.00 85.75 91 VAL A CA 1
ATOM 737 C C . VAL A 1 91 ? -8.588 3.500 12.251 1.00 85.75 91 VAL A C 1
ATOM 739 O O . VAL A 1 91 ? -9.462 4.277 12.640 1.00 85.75 91 VAL A O 1
ATOM 742 N N . GLU A 1 92 ? -8.088 2.569 13.061 1.00 85.69 92 GLU A N 1
ATOM 743 C CA . GLU A 1 92 ? -8.593 2.328 14.410 1.00 85.69 92 GLU A CA 1
ATOM 744 C C . GLU A 1 92 ? -8.066 3.348 15.420 1.00 85.69 92 GLU A C 1
ATOM 746 O O . GLU A 1 92 ? -8.799 3.731 16.333 1.00 85.69 92 GLU A O 1
ATOM 751 N N . ASP A 1 93 ? -6.826 3.803 15.253 1.00 82.69 93 ASP A N 1
ATOM 752 C CA . ASP A 1 93 ? -6.121 4.649 16.213 1.00 82.69 93 ASP A CA 1
ATOM 753 C C . ASP A 1 93 ? -6.682 6.076 16.263 1.00 82.69 93 ASP A C 1
ATOM 755 O O . ASP A 1 93 ? -6.780 6.675 17.337 1.00 82.69 93 ASP A O 1
ATOM 759 N N . ASP A 1 94 ? -7.092 6.612 15.111 1.00 83.00 94 ASP A N 1
ATOM 760 C CA . ASP A 1 94 ? -7.623 7.972 14.983 1.00 83.00 94 ASP A CA 1
ATOM 761 C C . ASP A 1 94 ? -9.117 8.028 14.627 1.00 83.00 94 ASP A C 1
ATOM 763 O O . ASP A 1 94 ? -9.676 9.112 14.453 1.00 83.00 94 ASP A O 1
ATOM 767 N N . GLY A 1 95 ? -9.783 6.874 14.521 1.00 87.25 95 GLY A N 1
ATOM 768 C CA . GLY A 1 95 ? -11.176 6.802 14.091 1.00 87.25 95 GLY A CA 1
ATOM 769 C C . GLY A 1 95 ? -11.375 7.261 12.643 1.00 87.25 95 GLY A C 1
ATOM 770 O O . GLY A 1 95 ? -12.379 7.903 12.334 1.00 87.25 95 GLY A O 1
ATOM 771 N N . GLY A 1 96 ? -10.426 6.956 11.758 1.00 87.81 96 GLY A N 1
ATOM 772 C CA . GLY A 1 96 ? -10.460 7.242 10.325 1.00 87.81 96 GLY A CA 1
ATOM 773 C C . GLY A 1 96 ? -10.308 8.714 9.959 1.00 87.81 96 GLY A C 1
ATOM 774 O O . GLY A 1 96 ? -10.695 9.095 8.850 1.00 87.81 96 GLY A O 1
ATOM 775 N N . VAL A 1 97 ? -9.772 9.549 10.851 1.00 88.75 97 VAL A N 1
ATOM 776 C CA . VAL A 1 97 ? -9.546 10.979 10.586 1.00 88.75 97 VAL A CA 1
ATOM 777 C C . VAL A 1 97 ? -8.591 11.148 9.406 1.00 88.75 97 VAL A C 1
ATOM 779 O O . VAL A 1 97 ? -8.941 11.820 8.433 1.00 88.75 97 VAL A O 1
ATOM 782 N N . TYR A 1 98 ? -7.444 10.471 9.432 1.00 83.75 98 TYR A N 1
ATOM 783 C CA . TYR A 1 98 ? -6.467 10.484 8.348 1.00 83.75 98 TYR A CA 1
ATOM 784 C C . TYR A 1 98 ? -7.072 9.965 7.043 1.00 83.75 98 TYR A C 1
ATOM 786 O O . TYR A 1 98 ? -6.933 10.590 5.990 1.00 83.75 98 TYR A O 1
ATOM 794 N N . ALA A 1 99 ? -7.782 8.836 7.102 1.00 88.44 99 ALA A N 1
ATOM 795 C CA . ALA A 1 99 ? -8.412 8.240 5.930 1.00 88.44 99 ALA A CA 1
ATOM 796 C C . ALA A 1 99 ? -9.387 9.226 5.263 1.00 88.44 99 ALA A C 1
ATOM 798 O O . ALA A 1 99 ? -9.279 9.497 4.069 1.00 88.44 99 ALA A O 1
ATOM 799 N N . ASN A 1 100 ? -10.287 9.845 6.024 1.00 91.62 100 ASN A N 1
ATOM 800 C CA . ASN A 1 100 ? -11.257 10.796 5.474 1.00 91.62 100 ASN A CA 1
ATOM 801 C C . ASN A 1 100 ? -10.615 12.123 5.028 1.00 91.62 100 ASN A C 1
ATOM 803 O O . ASN A 1 100 ? -11.076 12.765 4.073 1.00 91.62 100 ASN A O 1
ATOM 807 N N . GLU A 1 101 ? -9.511 12.526 5.658 1.00 88.19 101 GLU A N 1
ATOM 808 C CA . GLU A 1 101 ? -8.735 13.680 5.217 1.00 88.19 101 GLU A CA 1
ATOM 809 C C . GLU A 1 101 ? -8.051 13.413 3.874 1.00 88.19 101 GLU A C 1
ATOM 811 O O . GLU A 1 101 ? -8.149 14.251 2.977 1.00 88.19 101 GLU A O 1
ATOM 816 N N . TRP A 1 102 ? -7.419 12.252 3.685 1.00 85.12 102 TRP A N 1
ATOM 817 C CA . TRP A 1 102 ? -6.501 12.005 2.567 1.00 85.12 102 TRP A CA 1
ATOM 818 C C . TRP A 1 102 ? -7.049 11.116 1.450 1.00 85.12 102 TRP A C 1
ATOM 820 O O . TRP A 1 102 ? -6.411 11.037 0.399 1.00 85.12 102 TRP A O 1
ATOM 830 N N . LEU A 1 103 ? -8.217 10.494 1.601 1.00 89.25 103 LEU A N 1
ATOM 831 C CA . LEU A 1 103 ? -8.846 9.678 0.558 1.00 89.25 103 LEU A CA 1
ATOM 832 C C . LEU A 1 103 ? -9.864 10.460 -0.272 1.00 89.25 103 LEU A C 1
ATOM 834 O O . LEU A 1 103 ? -10.440 11.457 0.160 1.00 89.25 103 LEU A O 1
ATOM 838 N N . LEU A 1 104 ? -10.064 10.008 -1.510 1.00 88.94 104 LEU A N 1
ATOM 839 C CA . LEU A 1 104 ? -11.064 10.541 -2.440 1.00 88.94 104 LEU A CA 1
ATOM 840 C C . LEU A 1 104 ? -12.480 10.011 -2.166 1.00 88.94 104 LEU A C 1
ATOM 842 O O . LEU A 1 104 ? -13.415 10.408 -2.856 1.00 88.94 104 LEU A O 1
ATOM 846 N N . PHE A 1 105 ? -12.632 9.123 -1.185 1.00 91.75 105 PHE A N 1
ATOM 847 C CA . PHE A 1 105 ? -13.894 8.531 -0.764 1.00 91.75 105 PHE A CA 1
ATOM 848 C C . PHE A 1 105 ? -13.989 8.532 0.764 1.00 91.75 105 PHE A C 1
ATOM 850 O O . PHE A 1 105 ? -12.971 8.570 1.453 1.00 91.75 105 PHE A O 1
ATOM 857 N N . GLU A 1 106 ? -15.218 8.514 1.271 1.00 94.12 106 GLU A N 1
ATOM 858 C CA . GLU A 1 106 ? -15.498 8.468 2.705 1.00 94.12 106 GLU A CA 1
ATOM 859 C C . GLU A 1 106 ? -15.253 7.060 3.259 1.00 94.12 106 GLU A C 1
ATOM 861 O O . GLU A 1 106 ? -15.595 6.059 2.624 1.00 94.12 106 GLU A O 1
ATOM 866 N N . VAL A 1 107 ? -14.660 6.989 4.448 1.00 93.06 107 VAL A N 1
ATOM 867 C CA . VAL A 1 107 ? -14.388 5.748 5.177 1.00 93.06 107 VAL A CA 1
ATOM 868 C C . VAL A 1 107 ? -15.158 5.773 6.486 1.00 93.06 107 VAL A C 1
ATOM 870 O O . VAL A 1 107 ? -14.926 6.651 7.314 1.00 93.06 107 VAL A O 1
ATOM 873 N N . ASP A 1 108 ? -16.026 4.780 6.701 1.00 94.75 108 ASP A N 1
ATOM 874 C CA . ASP A 1 108 ? -16.634 4.520 8.008 1.00 94.75 108 ASP A CA 1
ATOM 875 C C . ASP A 1 108 ? -15.715 3.596 8.831 1.00 94.75 108 ASP A C 1
ATOM 877 O O . ASP A 1 108 ? -15.624 2.401 8.528 1.00 94.75 108 ASP A O 1
ATOM 881 N N . PRO A 1 109 ? -15.067 4.088 9.903 1.00 91.44 109 PRO A N 1
ATOM 882 C CA . PRO A 1 109 ? -14.159 3.288 10.728 1.00 91.44 109 PRO A CA 1
ATOM 883 C C . PRO A 1 109 ? -14.809 2.024 11.290 1.00 91.44 109 PRO A C 1
ATOM 885 O O . PRO A 1 109 ? -14.149 0.999 11.465 1.00 91.44 109 PRO A O 1
ATOM 888 N N . ARG A 1 110 ? -16.125 2.048 11.537 1.00 93.69 110 ARG A N 1
ATOM 889 C CA . ARG A 1 110 ? -16.863 0.924 12.139 1.00 93.69 110 ARG A CA 1
ATOM 890 C C . ARG A 1 110 ? -16.889 -0.313 11.244 1.00 93.69 110 ARG A C 1
ATOM 892 O O . ARG A 1 110 ? -17.159 -1.416 11.736 1.00 93.69 110 ARG A O 1
ATOM 899 N N . GLU A 1 111 ? -16.640 -0.152 9.948 1.00 93.56 111 GLU A N 1
ATOM 900 C CA . GLU A 1 111 ? -16.522 -1.263 9.004 1.00 93.56 111 GLU A CA 1
ATOM 901 C C . GLU A 1 111 ? -15.165 -1.972 9.069 1.00 93.56 111 GLU A C 1
ATOM 903 O O . GLU A 1 111 ? -15.076 -3.140 8.677 1.00 93.56 111 GLU A O 1
ATOM 908 N N . PHE A 1 112 ? -14.139 -1.292 9.585 1.00 90.38 112 PHE A N 1
ATOM 909 C CA . PHE A 1 112 ? -12.752 -1.751 9.580 1.00 90.38 112 PHE A CA 1
ATOM 910 C C . PHE A 1 112 ? -12.282 -2.198 10.959 1.00 90.38 112 PHE A C 1
ATOM 912 O O . PHE A 1 112 ? -11.694 -3.274 11.051 1.00 90.38 112 PHE A O 1
ATOM 919 N N . VAL A 1 113 ? -12.631 -1.456 12.016 1.00 87.38 113 VAL A N 1
ATOM 920 C CA . VAL A 1 113 ? -12.179 -1.724 13.391 1.00 87.38 113 VAL A CA 1
ATOM 921 C C . VAL A 1 113 ? -12.447 -3.177 13.799 1.00 87.38 113 VAL A C 1
ATOM 923 O O . VAL A 1 113 ? -13.603 -3.612 13.866 1.00 87.38 113 VAL A O 1
ATOM 926 N N . GLY A 1 114 ? -11.373 -3.930 14.046 1.00 86.81 114 GLY A N 1
ATOM 927 C CA . GLY A 1 114 ? -11.354 -5.342 14.431 1.00 86.81 114 GLY A CA 1
ATOM 928 C C . GLY A 1 114 ? -11.878 -6.314 13.368 1.00 86.81 114 GLY A C 1
ATOM 929 O O . GLY A 1 114 ? -12.148 -7.473 13.686 1.00 86.81 114 GLY A O 1
ATOM 930 N N . LYS A 1 115 ? -12.089 -5.859 12.126 1.00 91.50 115 LYS A N 1
ATOM 931 C CA . LYS A 1 115 ? -12.818 -6.601 11.079 1.00 91.50 115 LYS A CA 1
ATOM 932 C C . LYS A 1 115 ? -12.062 -6.710 9.763 1.00 91.50 115 LYS A C 1
ATOM 934 O O . LYS A 1 115 ? -12.070 -7.780 9.155 1.00 91.50 115 LYS A O 1
ATOM 939 N N . LYS A 1 116 ? -11.499 -5.606 9.267 1.00 88.44 116 LYS A N 1
ATOM 940 C CA . LYS A 1 116 ? -10.940 -5.507 7.912 1.00 88.44 116 LYS A CA 1
ATOM 941 C C . LYS A 1 116 ? -9.759 -4.554 7.882 1.00 88.44 116 LYS A C 1
ATOM 943 O O . LYS A 1 116 ? -9.713 -3.584 8.623 1.00 88.44 116 LYS A O 1
ATOM 948 N N . VAL A 1 117 ? -8.863 -4.793 6.934 1.00 85.38 117 VAL A N 1
ATOM 949 C CA . VAL A 1 117 ? -7.762 -3.885 6.615 1.00 85.38 117 VAL A CA 1
ATOM 950 C C . VAL A 1 117 ? -8.179 -2.974 5.463 1.00 85.38 117 VAL A C 1
ATOM 952 O O . VAL A 1 117 ? -8.691 -3.453 4.447 1.00 85.38 117 VAL A O 1
ATOM 955 N N . LEU A 1 118 ? -7.949 -1.668 5.605 1.00 89.19 118 LEU A N 1
ATOM 956 C CA . LEU A 1 118 ? -8.167 -0.699 4.537 1.00 89.19 118 LEU A CA 1
ATOM 957 C C . LEU A 1 118 ? -6.927 -0.638 3.634 1.00 89.19 118 LEU A C 1
ATOM 959 O O . LEU A 1 118 ? -5.948 0.029 3.952 1.00 89.19 118 LEU A O 1
ATOM 963 N N . ALA A 1 119 ? -6.972 -1.339 2.501 1.00 88.38 119 ALA A N 1
ATOM 964 C CA . ALA A 1 119 ? -5.946 -1.277 1.462 1.00 88.38 119 ALA A CA 1
ATOM 965 C C . ALA A 1 119 ? -6.430 -0.402 0.299 1.00 88.38 119 ALA A C 1
ATOM 967 O O . ALA A 1 119 ? -7.479 -0.666 -0.290 1.00 88.38 119 ALA A O 1
ATOM 968 N N . VAL A 1 120 ? -5.673 0.642 -0.033 1.00 86.12 120 VAL A N 1
ATOM 969 C CA . VAL A 1 120 ? -6.108 1.692 -0.957 1.00 86.12 120 VAL A CA 1
ATOM 970 C C . VAL A 1 120 ? -5.071 1.917 -2.056 1.00 86.12 120 VAL A C 1
ATOM 972 O O . VAL A 1 120 ? -3.928 2.284 -1.754 1.00 86.12 120 VAL A O 1
ATOM 975 N N . PRO A 1 121 ? -5.447 1.761 -3.340 1.00 81.62 121 PRO A N 1
ATOM 976 C CA . PRO A 1 121 ? -4.601 2.160 -4.456 1.00 81.62 121 PRO A CA 1
ATOM 977 C C . PRO A 1 121 ? -4.228 3.640 -4.373 1.00 81.62 121 PRO A C 1
ATOM 979 O O . PRO A 1 121 ? -5.042 4.490 -3.998 1.00 81.62 121 PRO A O 1
ATOM 982 N N . ARG A 1 122 ? -3.004 3.982 -4.779 1.00 76.25 122 ARG A N 1
ATOM 983 C CA . ARG A 1 122 ? -2.503 5.361 -4.717 1.00 76.25 122 ARG A CA 1
ATOM 984 C C . ARG A 1 122 ? -3.384 6.366 -5.465 1.00 76.25 122 ARG A C 1
ATOM 986 O O . ARG A 1 122 ? -3.493 7.510 -5.020 1.00 76.25 122 ARG A O 1
ATOM 993 N N . CYS A 1 123 ? -4.033 5.955 -6.557 1.00 75.81 123 CYS A N 1
ATOM 994 C CA . CYS A 1 123 ? -4.932 6.807 -7.343 1.00 75.81 123 CYS A CA 1
ATOM 995 C C . CYS A 1 123 ? -6.177 7.271 -6.569 1.00 75.81 123 CYS A C 1
ATOM 997 O O . CYS A 1 123 ? -6.770 8.283 -6.935 1.00 75.81 123 CYS A O 1
ATOM 999 N N . CYS A 1 124 ? -6.544 6.591 -5.480 1.00 81.12 124 CYS A N 1
ATOM 1000 C CA . CYS A 1 124 ? -7.695 6.945 -4.655 1.00 81.12 124 CYS A CA 1
ATOM 1001 C C . CYS A 1 124 ? -7.364 7.938 -3.524 1.00 81.12 124 CYS A C 1
ATOM 1003 O O . CYS A 1 124 ? -8.222 8.209 -2.687 1.00 81.12 124 CYS A O 1
ATOM 1005 N N . GLN A 1 125 ? -6.141 8.476 -3.469 1.00 82.69 125 GLN A N 1
ATOM 1006 C CA . GLN A 1 125 ? -5.685 9.383 -2.408 1.00 82.69 125 GLN A CA 1
A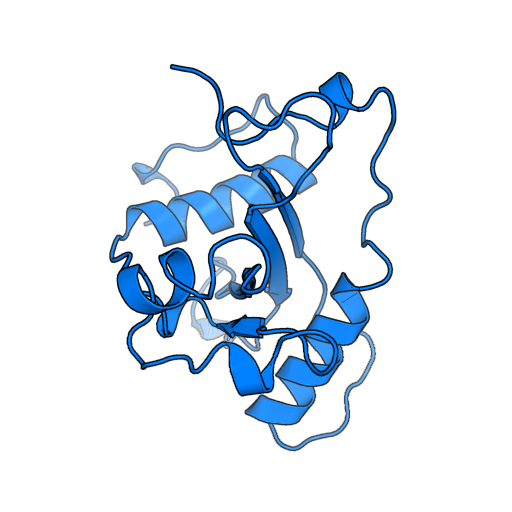TOM 1007 C C . GLN A 1 125 ? -5.526 10.819 -2.946 1.00 82.69 125 GLN A C 1
ATOM 1009 O O . GLN A 1 125 ? -4.999 11.026 -4.040 1.00 82.69 125 GLN A O 1
ATOM 1014 N N . LYS A 1 126 ? -5.935 11.828 -2.163 1.00 77.06 126 LYS A N 1
ATOM 1015 C CA . LYS A 1 126 ? -5.927 13.268 -2.502 1.00 77.06 126 LYS A CA 1
ATOM 1016 C C . LYS A 1 126 ? -4.542 13.841 -2.769 1.00 77.06 126 LYS A C 1
ATOM 1018 O O . LYS A 1 126 ? -4.439 14.873 -3.433 1.00 77.06 126 LYS A O 1
ATOM 1023 N N . ARG A 1 127 ? -3.475 13.202 -2.276 1.00 66.31 127 ARG A N 1
ATOM 1024 C CA . ARG A 1 127 ? -2.107 13.602 -2.621 1.00 66.31 127 ARG A CA 1
ATOM 1025 C C . ARG A 1 127 ? -1.986 13.563 -4.151 1.00 66.31 127 ARG A C 1
ATOM 1027 O O . ARG A 1 127 ? -2.059 12.499 -4.758 1.00 66.31 127 ARG A O 1
ATOM 1034 N N . LYS A 1 128 ? -1.820 14.716 -4.793 1.00 49.12 128 LYS A N 1
ATOM 1035 C CA . LYS A 1 128 ? -1.520 14.828 -6.226 1.00 49.12 128 LYS A CA 1
ATOM 1036 C C . LYS A 1 128 ? -0.076 15.273 -6.376 1.00 49.12 128 LYS A C 1
ATOM 1038 O O . LYS A 1 128 ? 0.316 16.260 -5.763 1.00 49.12 128 LYS A O 1
ATOM 1043 N N . GLY A 1 129 ? 0.699 14.606 -7.223 1.00 49.41 129 GLY A N 1
ATOM 1044 C CA . GLY A 1 129 ? 1.976 15.169 -7.637 1.00 49.41 129 GLY A CA 1
ATOM 1045 C C . GLY A 1 129 ? 2.841 14.216 -8.440 1.00 49.41 129 GLY A C 1
ATOM 1046 O O . GLY A 1 129 ? 3.118 13.104 -8.012 1.00 49.41 129 GLY A O 1
ATOM 1047 N N . THR A 1 130 ? 3.353 14.713 -9.558 1.00 47.00 130 THR A N 1
ATOM 1048 C CA . THR A 1 130 ? 4.521 14.202 -10.296 1.00 47.00 130 THR A CA 1
ATOM 1049 C C . THR A 1 130 ? 5.718 13.853 -9.396 1.00 47.00 130 THR A C 1
ATOM 1051 O O . THR A 1 130 ? 6.505 12.977 -9.741 1.00 47.00 130 THR A O 1
ATOM 1054 N N . GLN A 1 131 ? 5.820 14.472 -8.212 1.00 55.00 131 GLN A N 1
ATOM 1055 C CA . GLN A 1 131 ? 6.784 14.113 -7.167 1.00 55.00 131 GLN A CA 1
ATOM 1056 C C . GLN A 1 131 ? 6.624 12.679 -6.653 1.00 55.00 131 GLN A C 1
ATOM 1058 O O . GLN A 1 131 ? 7.625 12.056 -6.326 1.00 55.00 131 GLN A O 1
ATOM 1063 N N . ASP A 1 132 ? 5.407 12.138 -6.598 1.00 61.53 132 ASP A N 1
ATOM 1064 C CA . ASP A 1 132 ? 5.186 10.785 -6.084 1.00 61.53 132 ASP A CA 1
ATOM 1065 C C . ASP A 1 132 ? 5.552 9.714 -7.112 1.00 61.53 132 ASP A C 1
ATOM 1067 O O . ASP A 1 132 ? 6.119 8.701 -6.726 1.00 61.53 132 ASP A O 1
ATOM 1071 N N . ARG A 1 133 ? 5.349 9.968 -8.416 1.00 63.84 133 ARG A N 1
ATOM 1072 C CA . ARG A 1 133 ? 5.838 9.065 -9.475 1.00 63.84 133 ARG A CA 1
ATOM 1073 C C . ARG A 1 133 ? 7.359 8.952 -9.432 1.00 63.84 133 ARG A C 1
ATOM 1075 O O . ARG A 1 133 ? 7.896 7.852 -9.395 1.00 63.84 133 ARG A O 1
ATOM 1082 N N . TRP A 1 134 ? 8.045 10.098 -9.393 1.00 66.81 134 TRP A N 1
ATOM 1083 C CA . TRP A 1 134 ? 9.498 10.115 -9.239 1.00 66.81 134 TRP A CA 1
ATOM 1084 C C . TRP A 1 134 ? 9.930 9.412 -7.950 1.00 66.81 134 TRP A C 1
ATOM 1086 O O . TRP A 1 134 ? 10.826 8.581 -8.001 1.00 66.81 134 TRP A O 1
ATOM 1096 N N . ARG A 1 135 ? 9.276 9.689 -6.812 1.00 68.81 135 ARG A N 1
ATOM 1097 C CA . ARG A 1 135 ? 9.615 9.052 -5.531 1.00 68.81 135 ARG A CA 1
ATOM 1098 C C . ARG A 1 135 ? 9.474 7.539 -5.584 1.00 68.81 135 ARG A C 1
ATOM 1100 O O . ARG A 1 135 ? 10.399 6.861 -5.166 1.00 68.81 135 ARG A O 1
ATOM 1107 N N . VAL A 1 136 ? 8.360 7.009 -6.089 1.00 71.38 136 VAL A N 1
ATOM 1108 C CA . VAL A 1 136 ? 8.153 5.556 -6.194 1.00 71.38 136 VAL A CA 1
ATOM 1109 C C . VAL A 1 136 ? 9.253 4.926 -7.044 1.00 71.38 136 VAL A C 1
ATOM 1111 O O . VAL A 1 136 ? 9.893 3.975 -6.601 1.00 71.38 136 VAL A O 1
ATOM 1114 N N . ASN A 1 137 ? 9.553 5.508 -8.206 1.00 70.62 137 ASN A N 1
ATOM 1115 C CA . ASN A 1 137 ? 10.603 4.993 -9.085 1.00 70.62 137 ASN A CA 1
ATOM 1116 C C . ASN A 1 137 ? 11.996 5.101 -8.451 1.00 70.62 137 ASN A C 1
ATOM 1118 O O . ASN A 1 137 ? 12.775 4.156 -8.529 1.00 70.62 137 ASN A O 1
ATOM 1122 N N . ALA A 1 138 ? 12.296 6.207 -7.771 1.00 71.25 138 ALA A N 1
ATOM 1123 C CA . ALA A 1 138 ? 13.557 6.405 -7.065 1.00 71.25 138 ALA A CA 1
ATOM 1124 C C . ALA A 1 138 ? 13.722 5.439 -5.879 1.00 71.25 138 ALA A C 1
ATOM 1126 O O . ALA A 1 138 ? 14.833 5.001 -5.599 1.00 71.25 138 ALA A O 1
ATOM 1127 N N . LEU A 1 139 ? 12.637 5.084 -5.183 1.00 72.62 139 LEU A N 1
ATOM 1128 C CA . LEU A 1 139 ? 12.668 4.116 -4.084 1.00 72.62 139 LEU A CA 1
ATOM 1129 C C . LEU A 1 139 ? 12.920 2.688 -4.589 1.00 72.62 139 LEU A C 1
ATOM 1131 O O . LEU A 1 139 ? 13.743 1.978 -4.007 1.00 72.62 139 LEU A O 1
ATOM 1135 N N . VAL A 1 140 ? 12.286 2.303 -5.703 1.00 73.56 140 VAL A N 1
ATOM 1136 C CA . VAL A 1 140 ? 12.573 1.037 -6.399 1.00 73.56 140 VAL A CA 1
ATOM 1137 C C . VAL A 1 140 ? 14.028 0.998 -6.860 1.00 73.56 140 VAL A C 1
ATOM 1139 O O . VAL A 1 140 ? 14.738 0.040 -6.564 1.00 73.56 140 VAL A O 1
ATOM 1142 N N . ASP A 1 141 ? 14.492 2.053 -7.531 1.00 72.31 141 ASP A N 1
ATOM 1143 C CA . ASP A 1 141 ? 15.869 2.168 -8.019 1.00 72.31 141 ASP A CA 1
ATOM 1144 C C . ASP A 1 141 ? 16.881 2.074 -6.869 1.00 72.31 141 ASP A C 1
ATOM 1146 O O . ASP A 1 141 ? 17.822 1.284 -6.932 1.00 72.31 141 ASP A O 1
ATOM 1150 N N . ARG A 1 142 ? 16.623 2.772 -5.755 1.00 73.62 142 ARG A N 1
ATOM 1151 C CA . ARG A 1 142 ? 17.435 2.702 -4.533 1.00 73.62 142 ARG A CA 1
ATOM 1152 C C . ARG A 1 142 ? 17.534 1.281 -3.978 1.00 73.62 142 ARG A C 1
ATOM 1154 O O . ARG A 1 142 ? 18.605 0.904 -3.511 1.00 73.62 142 ARG A O 1
ATOM 1161 N N . ARG A 1 143 ? 16.455 0.489 -3.999 1.00 75.50 143 ARG A N 1
ATOM 1162 C CA . ARG A 1 143 ? 16.501 -0.906 -3.522 1.00 75.50 143 ARG A CA 1
ATOM 1163 C C . ARG A 1 143 ? 17.387 -1.781 -4.408 1.00 75.50 143 ARG A C 1
ATOM 1165 O O . ARG A 1 143 ? 18.049 -2.676 -3.892 1.00 75.50 143 ARG A O 1
ATOM 1172 N N . VAL A 1 144 ? 17.397 -1.532 -5.716 1.00 73.44 144 VAL A N 1
ATOM 1173 C CA . VAL A 1 144 ? 18.185 -2.315 -6.678 1.00 73.44 144 VAL A CA 1
ATOM 1174 C C . VAL A 1 144 ? 19.656 -1.882 -6.692 1.00 73.44 144 VAL A C 1
ATOM 1176 O O . VAL A 1 144 ? 20.537 -2.735 -6.771 1.00 73.44 144 VAL A O 1
ATOM 1179 N N . HIS A 1 145 ? 19.931 -0.579 -6.599 1.00 70.94 145 HIS A N 1
ATOM 1180 C CA . HIS A 1 145 ? 21.253 -0.000 -6.876 1.00 70.94 145 HIS A CA 1
ATOM 1181 C C . HIS A 1 145 ? 21.943 0.664 -5.667 1.00 70.94 145 HIS A C 1
ATOM 1183 O O . HIS A 1 145 ? 23.103 1.060 -5.769 1.00 70.94 145 HIS A O 1
ATOM 1189 N N . GLY A 1 146 ? 21.279 0.773 -4.512 1.00 65.06 146 GLY A N 1
ATOM 1190 C CA . GLY A 1 146 ? 21.845 1.360 -3.291 1.00 65.06 146 GLY A CA 1
ATOM 1191 C C . GLY A 1 146 ? 21.871 2.900 -3.261 1.00 65.06 146 GLY A C 1
ATOM 1192 O O . GLY A 1 146 ? 21.580 3.579 -4.246 1.00 65.06 146 GLY A O 1
ATOM 1193 N N . TYR A 1 147 ? 22.213 3.469 -2.095 1.00 55.84 147 TYR A N 1
ATOM 1194 C CA . TYR A 1 147 ? 22.091 4.908 -1.775 1.00 55.84 147 TYR A CA 1
ATOM 1195 C C . TYR A 1 147 ? 22.932 5.854 -2.653 1.00 55.84 147 TYR A C 1
ATOM 1197 O O . TYR A 1 147 ? 22.561 7.016 -2.813 1.00 55.84 147 TYR A O 1
ATOM 1205 N N . GLU A 1 148 ? 24.047 5.388 -3.219 1.00 54.59 148 GLU A N 1
ATOM 1206 C CA . GLU A 1 148 ? 25.013 6.241 -3.934 1.00 54.59 148 GLU A CA 1
ATOM 1207 C C . GLU A 1 148 ? 24.548 6.670 -5.338 1.00 54.59 148 GLU A C 1
ATOM 1209 O O . GLU A 1 148 ? 25.206 7.484 -5.983 1.00 54.59 148 GLU A O 1
ATOM 1214 N N . SER A 1 149 ? 23.407 6.153 -5.810 1.00 52.91 149 SER A N 1
ATOM 1215 C CA . SER A 1 149 ? 22.948 6.293 -7.199 1.00 52.91 149 SER A CA 1
ATOM 1216 C C . SER A 1 149 ? 21.599 7.002 -7.377 1.00 52.91 149 SER A C 1
ATOM 1218 O O . SER A 1 149 ? 21.080 7.025 -8.488 1.00 52.91 149 SER A O 1
ATOM 1220 N N . LEU A 1 150 ? 21.035 7.615 -6.324 1.00 52.22 150 LEU A N 1
ATOM 1221 C CA . LEU A 1 150 ? 19.716 8.269 -6.362 1.00 52.22 150 LEU A CA 1
ATOM 1222 C C . LEU A 1 150 ? 19.626 9.348 -7.459 1.00 52.22 150 LEU A C 1
ATOM 1224 O O . LEU A 1 150 ? 20.095 10.477 -7.297 1.00 52.22 150 LEU A O 1
ATOM 1228 N N . LYS A 1 151 ? 18.977 8.993 -8.570 1.00 54.59 151 LYS A N 1
ATOM 1229 C CA . LYS A 1 151 ? 18.797 9.858 -9.739 1.00 54.59 151 LYS A CA 1
ATOM 1230 C C . LYS A 1 151 ? 17.791 10.978 -9.474 1.00 54.59 151 LYS A C 1
ATOM 1232 O O . LYS A 1 151 ? 16.743 10.784 -8.848 1.00 54.59 151 LYS A O 1
ATOM 1237 N N . GLY A 1 152 ? 18.099 12.173 -9.976 1.00 53.28 152 GLY A N 1
ATOM 1238 C CA . GLY A 1 152 ? 17.261 13.358 -9.797 1.00 53.28 152 GLY A CA 1
ATOM 1239 C C . GLY A 1 152 ? 15.916 13.285 -10.546 1.00 53.28 152 GLY A C 1
ATOM 1240 O O . GLY A 1 152 ? 15.760 12.481 -11.465 1.00 53.28 152 GLY A O 1
ATOM 1241 N N . PRO A 1 153 ? 14.940 14.156 -10.212 1.00 48.94 153 PRO A N 1
ATOM 1242 C CA . PRO A 1 153 ? 13.630 14.216 -10.880 1.00 48.94 153 PRO A CA 1
ATOM 1243 C C . PRO A 1 153 ? 13.688 14.409 -12.399 1.00 48.94 153 PRO A C 1
ATOM 1245 O O . PRO A 1 153 ? 12.759 14.033 -13.108 1.00 48.94 153 PRO A O 1
ATOM 1248 N N . GLU A 1 154 ? 14.775 15.001 -12.891 1.00 55.47 154 GLU A N 1
ATOM 1249 C CA . GLU A 1 154 ? 15.023 15.270 -14.309 1.00 55.47 154 GLU A CA 1
ATOM 1250 C C . GLU A 1 154 ? 15.264 13.988 -15.127 1.00 55.47 154 GLU A C 1
ATOM 1252 O O . GLU A 1 154 ? 15.008 13.983 -16.327 1.00 55.47 154 GLU A O 1
ATOM 1257 N N . GLU A 1 155 ? 15.727 12.905 -14.490 1.00 53.84 155 GLU A N 1
ATOM 1258 C CA 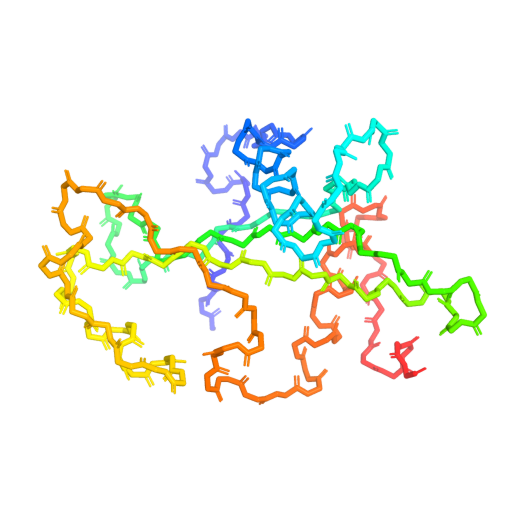. GLU A 1 155 ? 16.159 11.666 -15.159 1.00 53.84 155 GLU A CA 1
ATOM 1259 C C . GLU A 1 155 ? 15.043 10.618 -15.312 1.00 53.84 155 GLU A C 1
ATOM 1261 O O . GLU A 1 155 ? 15.228 9.619 -16.001 1.00 53.84 155 GLU A O 1
ATOM 1266 N N . PHE A 1 156 ? 13.872 10.853 -14.708 1.00 47.56 156 PHE A N 1
ATOM 1267 C CA . PHE A 1 156 ? 12.686 9.982 -14.787 1.00 47.56 156 PHE A CA 1
ATOM 1268 C C . PHE A 1 156 ? 11.517 10.634 -15.558 1.00 47.56 156 PHE A C 1
ATOM 1270 O O . PHE A 1 156 ? 10.339 10.346 -15.294 1.00 47.56 156 PHE A O 1
ATOM 1277 N N . LYS A 1 157 ? 11.834 11.570 -16.462 1.00 41.59 157 LYS A N 1
ATOM 1278 C CA . LYS A 1 157 ? 10.855 12.232 -17.336 1.00 41.59 157 LYS A CA 1
ATOM 1279 C C . LYS A 1 157 ? 10.325 11.283 -18.400 1.00 41.59 157 LYS A C 1
ATOM 1281 O O . LYS A 1 157 ? 11.155 10.679 -19.109 1.00 41.59 157 LYS A O 1
#

Radius of gyration: 16.37 Å; chains: 1; bounding box: 42×35×47 Å